Protein AF-A0A1F7Y2S3-F1 (afdb_monomer)

Sequence (154 aa):
MKLWEIINKSFGSYNIKGLYIEPTYWQAGAIIILIFFLLFTLARLRFLYVHWSLGHHALAMFFWGFLLALIIEGFLIIGGRTMLTEVIGWKNVPKPIGTALDAGRAKLVDVLGVTDEIPQSKAGQKPSYQSVVSDFQSLSPEDSDMVKSFICQP

pLDDT: mean 74.25, std 11.57, range [47.47, 96.5]

Organism: NCBI:txid1802493

Mean predicted aligned error: 21.14 Å

Radius of gyration: 39.33 Å; Cα contacts (8 Å, |Δi|>4): 57; chains: 1; bounding box: 82×39×106 Å

Solvent-accessible surface area (backbone atoms only — not comparable to full-atom values): 9176 Å² total; per-residue (Å²): 118,72,67,61,59,58,42,65,36,58,82,52,79,44,75,60,98,86,45,81,45,66,57,28,49,51,56,57,53,50,50,54,52,50,52,51,52,50,54,51,52,53,52,50,48,47,60,67,50,51,56,62,73,66,26,72,67,48,53,47,49,51,51,51,51,50,51,51,50,50,52,53,42,53,56,25,50,75,71,74,55,37,60,62,47,71,76,68,58,53,86,74,64,58,67,74,59,43,52,52,52,52,52,49,48,54,52,48,38,70,72,66,69,61,81,76,72,79,58,77,94,72,54,94,67,83,87,46,78,65,56,57,52,54,56,53,71,69,46,56,73,71,58,42,50,51,51,47,61,66,70,70,56,133

Structure (mmCIF, N/CA/C/O backbone):
data_AF-A0A1F7Y2S3-F1
#
_entry.id   AF-A0A1F7Y2S3-F1
#
loop_
_atom_site.group_PDB
_atom_site.id
_atom_site.type_symbol
_atom_site.label_atom_id
_atom_site.label_alt_id
_atom_site.label_comp_id
_atom_site.label_asym_id
_atom_site.label_entity_id
_atom_site.label_seq_id
_atom_site.pdbx_PDB_ins_code
_atom_site.Cartn_x
_atom_site.Cartn_y
_atom_site.Cartn_z
_atom_site.occupancy
_atom_site.B_iso_or_equiv
_atom_site.auth_seq_id
_atom_site.auth_comp_id
_atom_site.auth_asym_id
_atom_site.auth_atom_id
_atom_site.pdbx_PDB_model_num
ATOM 1 N N . MET A 1 1 ? 33.249 14.014 -48.078 1.00 60.25 1 MET A N 1
ATOM 2 C CA . MET A 1 1 ? 32.646 13.004 -48.979 1.00 60.25 1 MET A CA 1
ATOM 3 C C . MET A 1 1 ? 32.718 11.583 -48.410 1.00 60.25 1 MET A C 1
ATOM 5 O O . MET A 1 1 ? 31.678 10.956 -48.317 1.00 60.25 1 MET A O 1
ATOM 9 N N . LYS A 1 2 ? 33.873 11.125 -47.897 1.00 73.12 2 LYS A N 1
ATOM 10 C CA . LYS A 1 2 ? 34.059 9.773 -47.314 1.00 73.12 2 LYS A CA 1
ATOM 11 C C . LYS A 1 2 ? 33.116 9.384 -46.155 1.00 73.12 2 LYS A C 1
ATOM 13 O O . LYS A 1 2 ? 32.854 8.209 -45.954 1.00 73.12 2 LYS A O 1
ATOM 18 N N . LEU A 1 3 ? 32.596 10.352 -45.389 1.00 70.88 3 LEU A N 1
ATOM 19 C CA . LEU A 1 3 ? 31.714 10.072 -44.245 1.00 70.88 3 LEU A CA 1
ATOM 20 C C . LEU A 1 3 ? 30.358 9.475 -44.672 1.00 70.88 3 LEU A C 1
ATOM 22 O O . LEU A 1 3 ? 29.848 8.575 -44.018 1.00 70.88 3 LEU A O 1
ATOM 26 N N . TRP A 1 4 ? 29.802 9.950 -45.791 1.00 71.81 4 TRP A N 1
ATOM 27 C CA . TRP A 1 4 ? 28.511 9.488 -46.315 1.00 71.81 4 TRP A CA 1
ATOM 28 C C . TRP A 1 4 ? 28.576 8.045 -46.830 1.00 71.81 4 TRP A C 1
ATOM 30 O O . TRP A 1 4 ? 27.644 7.274 -46.625 1.00 71.81 4 TRP A O 1
ATOM 40 N N . GLU A 1 5 ? 29.702 7.658 -47.430 1.00 76.69 5 GLU A N 1
ATOM 41 C CA . GLU A 1 5 ? 29.941 6.282 -47.886 1.00 76.69 5 GLU A CA 1
ATOM 42 C C . GLU A 1 5 ? 30.053 5.298 -46.716 1.00 76.69 5 GLU A C 1
ATOM 44 O O . GLU A 1 5 ? 29.575 4.171 -46.808 1.00 76.69 5 GLU A O 1
ATOM 49 N N . ILE A 1 6 ? 30.636 5.727 -45.592 1.00 75.25 6 ILE A N 1
ATOM 50 C CA . ILE A 1 6 ? 30.748 4.899 -44.383 1.00 75.25 6 ILE A CA 1
ATOM 51 C C . ILE A 1 6 ? 29.371 4.700 -43.736 1.00 75.25 6 ILE A C 1
ATOM 53 O O . ILE A 1 6 ? 29.038 3.589 -43.334 1.00 75.25 6 ILE A O 1
ATOM 57 N N . ILE A 1 7 ? 28.552 5.752 -43.670 1.00 71.88 7 ILE A N 1
ATOM 58 C CA . ILE A 1 7 ? 27.222 5.712 -43.041 1.00 71.88 7 ILE A CA 1
ATOM 59 C C . ILE A 1 7 ? 26.224 4.865 -43.852 1.00 71.88 7 ILE A C 1
ATOM 61 O 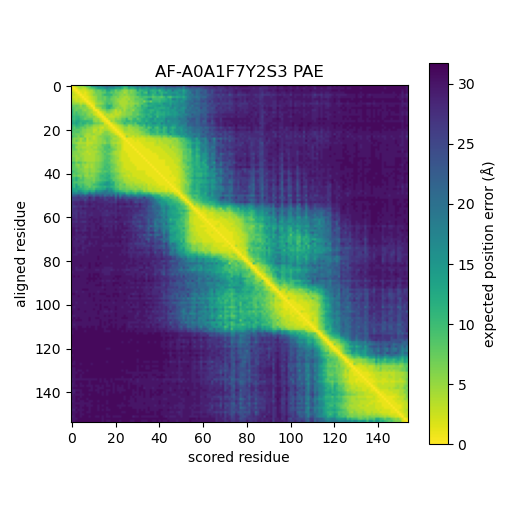O . ILE A 1 7 ? 25.358 4.222 -43.259 1.00 71.88 7 ILE A O 1
ATOM 65 N N . ASN A 1 8 ? 26.368 4.818 -45.181 1.00 79.00 8 ASN A N 1
ATOM 66 C CA . ASN A 1 8 ? 25.521 4.012 -46.070 1.00 79.00 8 ASN A CA 1
ATOM 67 C C . ASN A 1 8 ? 26.003 2.571 -46.274 1.00 79.00 8 ASN A C 1
ATOM 69 O O . ASN A 1 8 ? 25.364 1.807 -46.996 1.00 79.00 8 ASN A O 1
ATOM 73 N N . LYS A 1 9 ? 27.106 2.172 -45.642 1.00 79.38 9 LYS A N 1
ATOM 74 C CA . LYS A 1 9 ? 27.599 0.802 -45.742 1.00 79.38 9 LYS A CA 1
ATOM 75 C C . LYS A 1 9 ? 26.665 -0.155 -44.977 1.00 79.38 9 LYS A C 1
ATOM 77 O O . LYS A 1 9 ? 26.187 0.162 -43.887 1.00 79.38 9 LYS A O 1
ATOM 82 N N . SER A 1 10 ? 26.365 -1.312 -45.563 1.00 77.69 10 SER A N 1
ATOM 83 C CA . SER A 1 10 ? 25.562 -2.353 -44.915 1.00 77.69 10 SER A CA 1
ATOM 84 C C . SER A 1 10 ? 26.452 -3.313 -44.123 1.00 77.69 10 SER A C 1
ATOM 86 O O . SER A 1 10 ? 27.623 -3.522 -44.452 1.00 77.69 10 SER A O 1
ATOM 88 N N . PHE A 1 11 ? 25.901 -3.903 -43.061 1.00 71.88 11 PHE A N 1
ATOM 89 C CA . PHE A 1 11 ? 26.582 -4.915 -42.240 1.00 71.88 11 PHE A CA 1
ATOM 90 C C . PHE A 1 11 ? 26.625 -6.314 -42.890 1.00 71.88 11 PHE A C 1
ATOM 92 O O . PHE A 1 11 ? 27.126 -7.253 -42.272 1.00 71.88 11 PHE A O 1
ATOM 99 N N . GLY A 1 12 ? 26.103 -6.459 -44.112 1.00 73.44 12 GLY A N 1
ATOM 100 C CA . GLY A 1 12 ? 25.894 -7.736 -44.800 1.00 73.44 12 GLY A CA 1
ATOM 101 C C . GLY A 1 12 ? 24.415 -8.124 -44.881 1.00 73.44 12 GLY A C 1
ATOM 102 O O . GLY A 1 12 ? 23.564 -7.499 -44.245 1.00 73.44 12 GLY A O 1
ATOM 103 N N . SER A 1 13 ? 24.111 -9.141 -45.688 1.00 78.31 13 SER A N 1
ATOM 104 C CA . SER A 1 13 ? 22.760 -9.680 -45.839 1.00 78.31 13 SER A CA 1
ATOM 105 C C . SER A 1 13 ? 22.518 -10.810 -44.845 1.00 78.31 13 SER A C 1
ATOM 107 O O . SER A 1 13 ? 23.249 -11.799 -44.789 1.00 78.31 13 SER A O 1
ATOM 109 N N . TYR A 1 14 ? 21.474 -10.653 -44.038 1.00 79.50 14 TYR A N 1
ATOM 110 C CA . TYR A 1 14 ? 21.050 -11.652 -43.067 1.00 79.50 14 TYR A CA 1
ATOM 111 C C . TYR A 1 14 ? 19.738 -12.262 -43.553 1.00 79.50 14 TYR A C 1
ATOM 113 O O . TYR A 1 14 ? 18.760 -11.547 -43.773 1.00 79.50 14 TYR A O 1
ATOM 121 N N . ASN A 1 15 ? 19.720 -13.583 -43.742 1.00 82.50 15 ASN A N 1
ATOM 122 C CA . ASN A 1 15 ? 18.502 -14.322 -44.060 1.00 82.50 15 ASN A CA 1
ATOM 123 C C . ASN A 1 15 ? 17.930 -14.924 -42.778 1.00 82.50 15 ASN A C 1
ATOM 125 O O . ASN A 1 15 ? 18.543 -15.797 -42.163 1.00 82.50 15 ASN A O 1
ATOM 129 N N . ILE A 1 16 ? 16.748 -14.460 -42.383 1.00 79.56 16 ILE A N 1
ATOM 130 C CA . ILE A 1 16 ? 16.023 -14.987 -41.229 1.00 79.56 16 ILE A CA 1
ATOM 131 C C . ILE A 1 16 ? 14.683 -15.508 -41.744 1.00 79.56 16 ILE A C 1
ATOM 133 O O . ILE A 1 16 ? 13.810 -14.728 -42.117 1.00 79.56 16 ILE A O 1
ATOM 137 N N . LYS A 1 17 ? 14.520 -16.839 -41.785 1.00 77.69 17 LYS A N 1
ATOM 138 C CA . LYS A 1 17 ? 13.292 -17.523 -42.245 1.00 77.69 17 LYS A CA 1
ATOM 139 C C . LYS A 1 17 ? 12.771 -17.033 -43.614 1.00 77.69 17 LYS A C 1
ATOM 141 O O . LYS A 1 17 ? 11.566 -16.909 -43.806 1.00 77.69 17 LYS A O 1
ATOM 146 N N . GLY A 1 18 ? 13.667 -16.760 -44.564 1.00 80.50 18 GLY A N 1
ATOM 147 C CA . GLY A 1 18 ? 13.302 -16.337 -45.922 1.00 80.50 18 GLY A CA 1
ATOM 148 C C . GLY A 1 18 ? 13.141 -14.825 -46.112 1.00 80.50 18 GLY A C 1
ATOM 149 O O . GLY A 1 18 ? 12.911 -14.388 -47.236 1.00 80.50 18 GLY A O 1
ATOM 150 N N . LEU A 1 19 ? 13.306 -14.021 -45.057 1.00 78.00 19 LEU A N 1
ATOM 151 C CA . LEU A 1 19 ? 13.384 -12.563 -45.157 1.00 78.00 19 LEU A CA 1
ATOM 152 C C . LEU A 1 19 ? 14.849 -12.129 -45.229 1.00 78.00 19 LEU A C 1
ATOM 154 O O . LEU A 1 19 ? 15.640 -12.454 -44.341 1.00 78.00 19 LEU A O 1
ATOM 158 N N . TYR A 1 20 ? 15.193 -11.397 -46.288 1.00 81.12 20 TYR A N 1
ATOM 159 C CA . TYR A 1 20 ? 16.516 -10.813 -46.494 1.00 81.12 20 TYR A CA 1
ATOM 160 C C . TYR A 1 20 ? 16.537 -9.401 -45.917 1.00 81.12 20 TYR A C 1
ATOM 162 O O . TYR A 1 20 ? 15.795 -8.531 -46.373 1.00 81.12 20 TYR A O 1
ATOM 170 N N . ILE A 1 21 ? 17.368 -9.185 -44.901 1.00 80.31 21 ILE A N 1
ATOM 171 C CA . ILE A 1 21 ? 17.524 -7.885 -44.246 1.00 80.31 21 ILE A CA 1
ATOM 172 C C . ILE A 1 21 ? 18.983 -7.456 -44.376 1.00 80.31 21 ILE A C 1
ATOM 174 O O . ILE A 1 21 ? 19.892 -8.176 -43.960 1.00 80.31 21 ILE A O 1
ATOM 178 N N . GLU A 1 22 ? 19.195 -6.267 -44.933 1.00 82.62 22 GLU A N 1
ATOM 179 C CA . GLU A 1 22 ? 20.505 -5.629 -45.071 1.00 82.62 22 GLU A CA 1
ATOM 180 C C . GLU A 1 22 ? 20.525 -4.342 -44.238 1.00 82.62 22 GLU A C 1
ATOM 182 O O . GLU A 1 22 ? 20.176 -3.274 -44.741 1.00 82.62 22 GLU A O 1
ATOM 187 N N . PRO A 1 23 ? 20.869 -4.420 -42.939 1.00 79.94 23 PRO A N 1
ATOM 188 C CA . PRO A 1 23 ? 20.862 -3.246 -42.086 1.00 79.94 23 PRO A CA 1
ATOM 189 C C . PRO A 1 23 ? 22.059 -2.337 -42.394 1.00 79.94 23 PRO A C 1
ATOM 191 O O . PRO A 1 23 ? 23.218 -2.769 -42.404 1.00 79.94 23 PRO A O 1
ATOM 194 N N . THR A 1 24 ? 21.769 -1.056 -42.606 1.00 87.31 24 THR A N 1
ATOM 195 C CA . THR A 1 24 ? 22.754 0.012 -42.848 1.00 87.31 24 THR A CA 1
ATOM 196 C C . THR A 1 24 ? 23.222 0.652 -41.530 1.00 87.31 24 THR A C 1
ATOM 198 O O . THR A 1 24 ? 22.442 0.731 -40.578 1.00 87.31 24 THR A O 1
ATOM 201 N N . TYR A 1 25 ? 24.460 1.168 -41.447 1.00 83.44 25 TYR A N 1
ATOM 202 C CA . TYR A 1 25 ? 24.994 1.800 -40.216 1.00 83.44 25 TYR A CA 1
ATOM 203 C C . TYR A 1 25 ? 24.089 2.902 -39.642 1.00 83.44 25 TYR A C 1
ATOM 205 O O . TYR A 1 25 ? 23.892 2.969 -38.427 1.00 83.44 25 TYR A O 1
ATOM 213 N N . TRP A 1 26 ? 23.483 3.732 -40.494 1.00 84.56 26 TRP A N 1
ATOM 214 C CA . TRP A 1 26 ? 22.502 4.730 -40.053 1.00 84.56 26 TRP A CA 1
ATOM 215 C C . TRP A 1 26 ? 21.264 4.112 -39.389 1.00 84.56 26 TRP A C 1
ATOM 217 O O . TRP A 1 26 ? 20.802 4.612 -38.365 1.00 84.56 26 TRP A O 1
ATOM 227 N N . GLN A 1 27 ? 20.737 3.013 -39.937 1.00 85.44 27 GLN A N 1
ATOM 228 C CA . GLN A 1 27 ? 19.558 2.342 -39.384 1.00 85.44 27 GLN A CA 1
ATOM 229 C C . GLN A 1 27 ? 19.852 1.772 -37.993 1.00 85.44 27 GLN A C 1
ATOM 231 O O . GLN A 1 27 ? 19.034 1.920 -37.089 1.00 85.44 27 GLN A O 1
ATOM 236 N N . ALA A 1 28 ? 21.042 1.199 -37.789 1.00 84.00 28 ALA A N 1
ATOM 237 C CA . ALA A 1 28 ? 21.480 0.746 -36.470 1.00 84.00 28 ALA A CA 1
ATOM 238 C C . ALA A 1 28 ? 21.560 1.909 -35.461 1.00 84.00 28 ALA A C 1
ATOM 240 O O . ALA A 1 28 ? 21.059 1.794 -34.342 1.00 84.00 28 ALA A O 1
ATOM 241 N N . GLY A 1 29 ? 22.116 3.054 -35.871 1.00 86.88 29 GLY A N 1
ATOM 242 C CA . GLY A 1 29 ? 22.143 4.267 -35.047 1.00 86.88 29 GLY A CA 1
ATOM 243 C C . GLY A 1 29 ? 20.743 4.784 -34.700 1.00 86.88 29 GLY A C 1
ATOM 244 O O . GLY A 1 29 ? 20.464 5.098 -33.542 1.00 86.88 29 GLY A O 1
ATOM 245 N N . ALA A 1 30 ? 19.835 4.804 -35.678 1.00 89.69 30 ALA A N 1
ATOM 246 C CA . ALA A 1 30 ? 18.447 5.208 -35.476 1.00 89.69 30 ALA A CA 1
ATOM 247 C C . ALA A 1 30 ? 17.718 4.289 -34.482 1.00 89.69 30 ALA A C 1
ATOM 249 O O . ALA A 1 30 ? 17.002 4.786 -33.616 1.00 89.69 30 ALA A O 1
ATOM 250 N N . ILE A 1 31 ? 17.940 2.971 -34.542 1.00 89.81 31 ILE A N 1
ATOM 251 C CA . ILE A 1 31 ? 17.354 2.010 -33.592 1.00 89.81 31 ILE A CA 1
ATOM 252 C C . ILE A 1 31 ? 17.800 2.314 -32.158 1.00 89.81 31 ILE A C 1
ATOM 254 O O . ILE A 1 31 ? 16.964 2.353 -31.257 1.00 89.81 3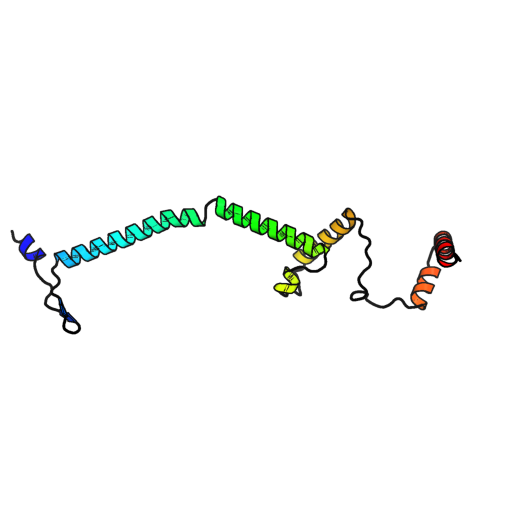1 ILE A O 1
ATOM 258 N N . ILE A 1 32 ? 19.089 2.583 -31.934 1.00 92.50 32 ILE A N 1
ATOM 259 C CA . ILE A 1 32 ? 19.613 2.918 -30.599 1.00 92.50 32 ILE A CA 1
ATOM 260 C C . ILE A 1 32 ? 18.951 4.195 -30.062 1.00 92.50 32 ILE A C 1
ATOM 262 O O . ILE A 1 32 ? 18.511 4.234 -28.912 1.00 92.50 32 ILE A O 1
ATOM 266 N N . ILE A 1 33 ? 18.827 5.224 -30.903 1.00 94.25 33 ILE A N 1
ATOM 267 C CA . ILE A 1 33 ? 18.170 6.488 -30.541 1.00 94.25 33 ILE A CA 1
ATOM 268 C C . ILE A 1 33 ? 16.682 6.268 -30.231 1.00 94.25 33 ILE A C 1
ATOM 270 O O . ILE A 1 33 ? 16.166 6.812 -29.255 1.00 94.25 33 ILE A O 1
ATOM 274 N N . LEU A 1 34 ? 15.987 5.449 -31.021 1.00 95.19 34 LEU A N 1
ATOM 275 C CA . LEU A 1 34 ? 14.580 5.118 -30.789 1.00 95.19 34 LEU A CA 1
ATOM 276 C C . LEU A 1 34 ? 14.382 4.360 -29.472 1.00 95.19 34 LEU A C 1
ATOM 278 O O . LEU A 1 34 ? 13.455 4.677 -28.728 1.00 95.19 34 LEU A O 1
ATOM 282 N N . ILE A 1 35 ? 15.269 3.417 -29.142 1.00 94.62 35 ILE A N 1
ATOM 283 C CA . ILE A 1 35 ? 15.254 2.720 -27.847 1.00 94.62 35 ILE A CA 1
ATOM 284 C C . ILE A 1 35 ? 15.462 3.718 -26.701 1.00 94.62 35 ILE A C 1
ATOM 286 O O . ILE A 1 35 ? 14.742 3.664 -25.704 1.00 94.62 35 ILE A O 1
ATOM 290 N N . PHE A 1 36 ? 16.394 4.663 -26.845 1.00 95.94 36 PHE A N 1
ATOM 291 C CA . PHE A 1 36 ? 16.611 5.712 -25.847 1.00 95.94 36 PHE A CA 1
ATOM 292 C C . PHE A 1 36 ? 15.354 6.567 -25.629 1.00 95.94 36 PHE A C 1
ATOM 294 O O . PHE A 1 36 ? 14.930 6.757 -24.487 1.00 95.94 36 PHE A O 1
ATOM 301 N N . PHE A 1 37 ? 14.711 7.031 -26.706 1.00 96.50 37 PHE A N 1
ATOM 302 C CA . PHE A 1 37 ? 13.464 7.789 -26.598 1.00 96.50 37 PHE A CA 1
ATOM 303 C C . PHE A 1 37 ? 12.338 6.967 -25.975 1.00 96.50 37 PHE A C 1
ATOM 305 O O . PHE A 1 37 ? 11.610 7.486 -25.129 1.00 96.50 37 PHE A O 1
ATOM 312 N N . LEU A 1 38 ? 12.216 5.686 -26.321 1.00 94.38 38 LEU A N 1
ATOM 313 C CA . LEU A 1 38 ? 11.235 4.794 -25.711 1.00 94.38 38 LEU A CA 1
ATOM 314 C C . LEU A 1 38 ? 11.438 4.709 -24.192 1.00 94.38 38 LEU A C 1
ATOM 316 O O . LEU A 1 38 ? 10.503 4.966 -23.434 1.00 94.38 38 LEU A O 1
ATOM 320 N N . LEU A 1 39 ? 12.660 4.433 -23.734 1.00 94.75 39 LEU A N 1
ATOM 321 C CA . LEU A 1 39 ? 12.975 4.377 -22.303 1.00 94.75 39 LEU A CA 1
ATOM 322 C C . LEU A 1 39 ? 12.700 5.714 -21.604 1.00 94.75 39 LEU A C 1
ATOM 324 O O . LEU A 1 39 ? 12.122 5.735 -20.517 1.00 94.75 39 LEU A O 1
ATOM 328 N N . PHE A 1 40 ? 13.048 6.831 -22.243 1.00 91.88 40 PHE A N 1
ATOM 329 C CA . PHE A 1 40 ? 12.777 8.167 -21.719 1.00 91.88 40 PHE A CA 1
ATOM 330 C C . PHE A 1 40 ? 11.272 8.446 -21.588 1.00 91.88 40 PHE A C 1
ATOM 332 O O . PHE A 1 40 ? 10.818 8.953 -20.560 1.00 91.88 40 PHE A O 1
ATOM 339 N N . THR A 1 41 ? 10.473 8.076 -22.593 1.00 91.31 41 THR A N 1
ATOM 340 C CA . THR A 1 41 ? 9.011 8.236 -22.545 1.00 91.31 41 THR A CA 1
ATOM 341 C C . THR A 1 41 ? 8.392 7.377 -21.446 1.00 91.31 41 THR A C 1
ATOM 343 O O . THR A 1 41 ? 7.584 7.890 -20.677 1.00 91.31 41 THR A O 1
ATOM 346 N N . LEU A 1 42 ? 8.827 6.124 -21.280 1.00 87.50 42 LEU A N 1
ATOM 347 C CA . LEU A 1 42 ? 8.374 5.249 -20.195 1.00 87.50 42 LEU A CA 1
ATOM 348 C C . LEU A 1 42 ? 8.757 5.792 -18.813 1.00 87.50 42 LEU A C 1
ATOM 350 O O . LEU A 1 42 ? 7.938 5.769 -17.895 1.00 87.50 42 LEU A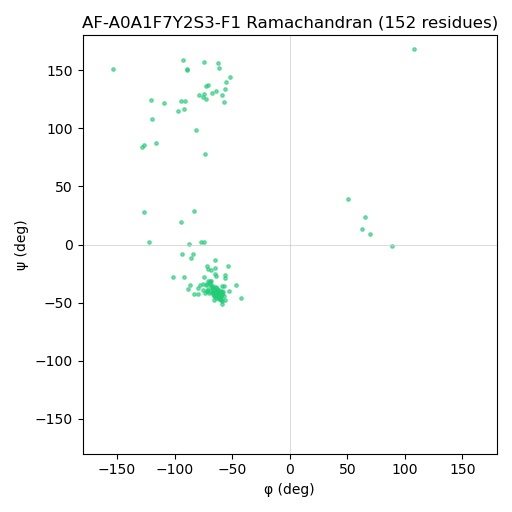 O 1
ATOM 354 N N . ALA A 1 43 ? 9.967 6.333 -18.658 1.00 85.12 43 ALA A N 1
ATOM 355 C CA . ALA A 1 43 ? 10.401 6.970 -17.417 1.00 85.12 43 ALA A CA 1
ATOM 356 C C . ALA A 1 43 ? 9.552 8.209 -17.082 1.00 85.12 43 ALA A C 1
ATOM 358 O O . ALA A 1 43 ? 9.120 8.378 -15.939 1.00 85.12 43 ALA A O 1
ATOM 359 N N . ARG A 1 44 ? 9.246 9.043 -18.083 1.00 84.69 44 ARG A N 1
ATOM 360 C CA . ARG A 1 44 ? 8.371 10.212 -17.922 1.00 84.69 44 ARG A CA 1
ATOM 361 C C . ARG A 1 44 ? 6.933 9.811 -17.602 1.00 84.69 44 ARG A C 1
ATOM 363 O O . ARG A 1 44 ? 6.323 10.423 -16.730 1.00 84.69 44 ARG A O 1
ATOM 370 N N . LEU A 1 45 ? 6.406 8.777 -18.258 1.00 84.94 45 LEU A N 1
ATOM 371 C CA . LEU A 1 45 ? 5.096 8.207 -17.940 1.00 84.94 45 LEU A CA 1
ATOM 372 C C . LEU A 1 45 ? 5.076 7.707 -16.494 1.00 84.94 45 LEU A C 1
ATOM 374 O O . LEU A 1 45 ? 4.190 8.079 -15.736 1.00 84.94 45 LEU A O 1
ATOM 378 N N . ARG A 1 46 ? 6.091 6.958 -16.051 1.00 80.38 46 ARG A N 1
ATOM 379 C CA . ARG A 1 46 ? 6.194 6.530 -14.649 1.00 80.38 46 ARG A CA 1
ATOM 380 C C . ARG A 1 46 ? 6.175 7.723 -13.695 1.00 80.38 46 ARG A C 1
ATOM 382 O O . ARG A 1 46 ? 5.415 7.705 -12.738 1.00 80.38 46 ARG A O 1
ATOM 389 N N . PHE A 1 47 ? 6.958 8.765 -13.955 1.00 78.69 47 PHE A N 1
ATOM 390 C CA . PHE A 1 47 ? 6.947 9.972 -13.126 1.00 78.69 47 PHE A CA 1
ATOM 391 C C . PHE A 1 47 ? 5.556 10.634 -13.078 1.00 78.69 47 PHE A C 1
ATOM 393 O O . PHE A 1 47 ? 5.081 11.007 -12.006 1.00 78.69 47 PHE A O 1
ATOM 400 N N . LEU A 1 48 ? 4.863 10.718 -14.217 1.00 78.19 48 LEU A N 1
ATOM 401 C CA . LEU A 1 48 ? 3.532 11.324 -14.328 1.00 78.19 48 LEU A CA 1
ATOM 402 C C . LEU A 1 48 ? 2.387 10.465 -13.763 1.00 78.19 48 LEU A C 1
ATOM 404 O O . LEU A 1 48 ? 1.388 11.013 -13.324 1.00 78.19 48 LEU A O 1
ATOM 408 N N . TYR A 1 49 ? 2.494 9.141 -13.752 1.00 73.00 49 TYR A N 1
ATOM 409 C CA . TYR A 1 49 ? 1.408 8.273 -13.277 1.00 73.00 49 TYR A CA 1
ATOM 410 C C . TYR A 1 49 ? 1.638 7.752 -11.852 1.00 73.00 49 TYR A C 1
ATOM 412 O O . TYR A 1 49 ? 0.681 7.533 -11.111 1.00 73.00 49 TYR A O 1
ATOM 420 N N . VAL A 1 50 ? 2.890 7.608 -11.405 1.00 64.25 50 VAL A N 1
ATOM 421 C CA . VAL A 1 50 ? 3.187 7.116 -10.048 1.00 64.25 50 VAL A CA 1
ATOM 422 C C . VAL A 1 50 ? 2.871 8.164 -8.981 1.00 64.25 50 VAL A C 1
ATOM 424 O O . VAL A 1 50 ? 2.355 7.788 -7.928 1.00 64.25 50 VAL A O 1
ATOM 427 N N . HIS A 1 51 ? 3.062 9.462 -9.258 1.00 56.03 51 HIS A N 1
ATOM 428 C CA . HIS A 1 51 ? 2.627 10.512 -8.325 1.00 56.03 51 HIS A CA 1
ATOM 429 C C . HIS A 1 51 ? 1.097 10.561 -8.157 1.00 56.03 51 HIS A C 1
ATOM 431 O O . HIS A 1 51 ? 0.613 11.058 -7.143 1.00 56.03 51 HIS A O 1
ATOM 437 N N . TRP A 1 52 ? 0.335 10.001 -9.106 1.00 53.66 52 TRP A N 1
ATOM 438 C CA . TRP A 1 52 ? -1.119 9.879 -9.000 1.00 53.66 52 TRP A CA 1
ATOM 439 C C . TRP A 1 52 ? -1.525 8.692 -8.107 1.00 53.66 52 TRP A C 1
ATOM 441 O O . TRP A 1 52 ? -2.434 8.821 -7.291 1.00 53.66 52 TRP A O 1
ATOM 451 N N . SER A 1 53 ? -0.811 7.561 -8.161 1.00 58.12 53 SER A N 1
ATOM 452 C CA . SER A 1 53 ? -1.156 6.376 -7.345 1.00 58.12 53 SER A CA 1
ATOM 453 C C . SER A 1 53 ? -0.869 6.515 -5.839 1.00 58.12 53 SER A C 1
ATOM 455 O O . SER A 1 53 ? -1.436 5.780 -5.037 1.00 58.12 53 SER 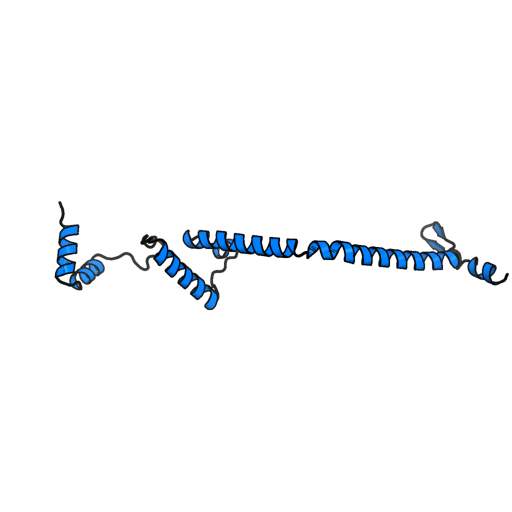A O 1
ATOM 457 N N . LEU A 1 54 ? -0.023 7.475 -5.447 1.00 54.81 54 LEU A N 1
ATOM 458 C CA . LEU A 1 54 ? 0.362 7.771 -4.057 1.00 54.81 54 LEU A CA 1
ATOM 459 C C . LEU A 1 54 ? 0.145 9.254 -3.709 1.00 54.81 54 LEU A C 1
ATOM 461 O O . LEU A 1 54 ? 0.845 9.826 -2.876 1.00 54.81 54 LEU A O 1
ATOM 465 N N . GLY A 1 55 ? -0.815 9.909 -4.365 1.00 63.28 55 GLY A N 1
ATOM 466 C CA . GLY A 1 55 ? -1.201 11.270 -4.000 1.00 63.28 55 GLY A CA 1
ATOM 467 C C . GLY A 1 55 ? -1.754 11.334 -2.569 1.00 63.28 55 GLY A C 1
ATOM 468 O O . GLY A 1 55 ? -2.298 10.351 -2.062 1.00 63.28 55 GLY A O 1
ATOM 469 N N . HIS A 1 56 ? -1.685 12.511 -1.934 1.00 61.69 56 HIS A N 1
ATOM 470 C CA . HIS A 1 56 ? -2.278 12.770 -0.608 1.00 61.69 56 HIS A CA 1
ATOM 471 C C . HIS A 1 56 ? -3.727 12.260 -0.499 1.00 61.69 56 HIS A C 1
ATOM 473 O O . HIS A 1 56 ? -4.125 11.747 0.540 1.00 61.69 56 HIS A O 1
ATOM 479 N N . HIS A 1 57 ? -4.497 12.328 -1.589 1.00 64.88 57 HIS A N 1
ATOM 480 C CA . HIS A 1 57 ? -5.870 11.826 -1.651 1.00 64.88 57 HIS A CA 1
ATOM 481 C C . HIS A 1 57 ? -5.984 10.296 -1.583 1.00 64.88 57 HIS A C 1
ATOM 483 O O . HIS A 1 57 ? -6.938 9.794 -0.997 1.00 64.88 57 HIS A O 1
ATOM 489 N N . ALA A 1 58 ? -5.026 9.549 -2.138 1.00 67.75 58 ALA A N 1
ATOM 490 C CA . ALA A 1 58 ? -5.006 8.088 -2.061 1.00 67.75 58 ALA A CA 1
ATOM 491 C C . ALA A 1 58 ? -4.620 7.614 -0.650 1.00 67.75 58 ALA A C 1
ATOM 493 O O . ALA A 1 58 ? -5.272 6.729 -0.100 1.00 67.75 58 ALA A O 1
ATOM 494 N N . LEU A 1 59 ? -3.630 8.263 -0.023 1.00 71.44 59 LEU A N 1
ATOM 495 C CA . LEU A 1 59 ? -3.295 8.022 1.386 1.00 71.44 59 LEU A CA 1
ATOM 496 C C . LEU A 1 59 ? -4.446 8.411 2.321 1.00 71.44 59 LEU A C 1
ATOM 498 O O . LEU A 1 59 ? -4.752 7.668 3.250 1.00 71.44 59 LEU A O 1
ATOM 502 N N . ALA A 1 60 ? -5.125 9.528 2.050 1.00 73.19 60 ALA A N 1
ATOM 503 C CA . ALA A 1 60 ? -6.310 9.930 2.797 1.00 73.19 60 ALA A CA 1
ATOM 504 C C . ALA A 1 60 ? -7.453 8.918 2.630 1.00 73.19 60 ALA A C 1
ATOM 506 O O . ALA A 1 60 ? -8.056 8.536 3.625 1.00 73.19 60 ALA A O 1
ATOM 507 N N . MET A 1 61 ? -7.726 8.430 1.414 1.00 76.25 61 MET A N 1
ATOM 508 C CA . MET A 1 61 ? -8.736 7.387 1.188 1.00 76.25 61 MET A CA 1
ATOM 509 C C . MET A 1 61 ? -8.385 6.071 1.885 1.00 76.25 61 MET A C 1
ATOM 511 O O . MET A 1 61 ? -9.272 5.444 2.455 1.00 76.25 61 MET A O 1
ATOM 515 N N . PHE A 1 62 ? -7.112 5.666 1.897 1.00 81.31 62 PHE A N 1
ATOM 516 C CA . PHE A 1 62 ? -6.679 4.480 2.635 1.00 81.31 62 PHE A CA 1
ATOM 517 C C . PHE A 1 62 ? -6.846 4.662 4.148 1.00 81.31 62 PHE A C 1
ATOM 519 O O . PHE A 1 62 ? -7.382 3.782 4.814 1.00 81.31 62 PHE A O 1
ATOM 526 N N . PHE A 1 63 ? -6.457 5.821 4.688 1.00 84.25 63 PHE A N 1
ATOM 527 C CA . PHE A 1 63 ? -6.650 6.153 6.100 1.00 84.25 63 PHE A CA 1
ATOM 528 C C . PHE A 1 63 ? -8.134 6.176 6.486 1.00 84.25 63 PHE A C 1
ATOM 530 O O . PHE A 1 63 ? -8.514 5.563 7.478 1.00 84.25 63 PHE A O 1
ATOM 537 N N . TRP A 1 64 ? -8.983 6.822 5.685 1.00 81.12 64 TRP A N 1
ATOM 538 C CA . TRP A 1 64 ? -10.429 6.868 5.912 1.00 81.12 64 TRP A CA 1
ATOM 539 C C . TRP A 1 64 ? -11.088 5.497 5.756 1.00 81.12 64 TRP A C 1
ATOM 541 O O . TRP A 1 64 ? -11.963 5.158 6.547 1.00 81.12 64 TRP A O 1
ATOM 551 N N . GLY A 1 65 ? -10.645 4.685 4.794 1.00 84.88 65 GLY A N 1
ATOM 552 C CA . GLY A 1 65 ? -11.098 3.304 4.631 1.00 84.88 65 GLY A CA 1
ATOM 553 C C . GLY A 1 65 ? -10.702 2.421 5.815 1.00 84.88 65 GLY A C 1
ATOM 554 O O . GLY A 1 65 ? -11.530 1.672 6.326 1.00 84.88 65 GLY A O 1
ATOM 555 N N . PHE A 1 66 ? -9.468 2.554 6.305 1.00 86.00 66 PHE A N 1
ATOM 556 C CA . PHE A 1 66 ? -8.991 1.854 7.497 1.00 86.00 66 PHE A CA 1
ATOM 557 C C . PHE A 1 66 ? -9.730 2.304 8.764 1.00 86.00 66 PHE A C 1
ATOM 559 O O . PHE A 1 66 ? -10.151 1.466 9.556 1.00 86.00 66 PHE A O 1
ATOM 566 N N . LEU A 1 67 ? -9.947 3.611 8.935 1.00 88.06 67 LEU A N 1
ATOM 567 C CA . LEU A 1 67 ? -10.710 4.173 10.050 1.00 88.06 67 LEU A CA 1
ATOM 568 C C . LEU A 1 67 ? -12.163 3.682 10.037 1.00 88.06 67 LEU A C 1
ATOM 570 O O . LEU A 1 67 ? -12.675 3.258 11.069 1.00 88.06 67 LEU A O 1
ATOM 574 N N . LEU A 1 68 ? -12.813 3.691 8.871 1.00 87.69 68 LEU A N 1
ATOM 575 C CA . LEU A 1 68 ? -14.171 3.180 8.701 1.00 87.69 68 LEU A CA 1
ATOM 576 C C . LEU A 1 68 ? -14.246 1.683 9.029 1.00 87.69 68 LEU A C 1
ATOM 578 O O . LEU A 1 68 ? -15.150 1.263 9.747 1.00 87.69 68 LEU A O 1
ATOM 582 N N . ALA A 1 69 ? -13.278 0.892 8.557 1.00 84.31 69 ALA A N 1
ATOM 583 C CA . ALA A 1 69 ? -13.182 -0.526 8.890 1.00 84.31 69 ALA A CA 1
ATOM 584 C C . ALA A 1 69 ? -13.013 -0.747 10.402 1.00 84.31 69 ALA A C 1
ATOM 586 O O . ALA A 1 69 ? -13.670 -1.619 10.962 1.00 84.31 69 ALA A O 1
ATOM 587 N N . LEU A 1 70 ? -12.204 0.076 11.078 1.00 81.31 70 LEU A N 1
ATOM 588 C CA . LEU A 1 70 ? -12.029 0.035 12.533 1.00 81.31 70 LEU A CA 1
ATOM 589 C C . LEU A 1 70 ? -13.322 0.356 13.291 1.00 81.31 70 LEU A C 1
ATOM 591 O O . LEU A 1 70 ? -13.620 -0.294 14.288 1.00 81.31 70 LEU A O 1
ATOM 595 N N . ILE A 1 71 ? -14.094 1.338 12.822 1.00 81.50 71 ILE A N 1
ATOM 596 C CA . ILE A 1 71 ? -15.386 1.699 13.421 1.00 81.50 71 ILE A CA 1
ATOM 597 C C . ILE A 1 71 ? -16.385 0.549 13.254 1.00 81.50 71 ILE A C 1
ATOM 599 O O . ILE A 1 71 ? -17.021 0.149 14.227 1.00 81.50 71 ILE A O 1
ATOM 603 N N . ILE A 1 72 ? -16.497 -0.012 12.045 1.00 79.88 72 ILE A N 1
ATOM 604 C CA . ILE A 1 72 ? -17.387 -1.148 11.758 1.00 79.88 72 ILE A CA 1
ATOM 605 C C . ILE A 1 72 ? -16.993 -2.366 12.603 1.00 79.88 72 ILE A C 1
ATOM 607 O O . ILE A 1 72 ? -17.855 -2.969 13.239 1.00 79.88 72 ILE A O 1
ATOM 611 N N . GLU A 1 73 ? -15.701 -2.691 12.674 1.00 73.06 73 GLU A N 1
ATOM 612 C CA . GLU A 1 73 ? -15.198 -3.773 13.522 1.00 73.06 73 GLU A CA 1
ATOM 613 C C . GLU A 1 73 ? -15.461 -3.484 15.009 1.00 73.06 73 GLU A C 1
ATOM 615 O O . GLU A 1 73 ? -15.862 -4.379 15.745 1.00 73.06 73 GLU A O 1
ATOM 620 N N . GLY A 1 74 ? -15.331 -2.229 15.450 1.00 73.19 74 GLY A N 1
ATOM 621 C CA . GLY A 1 74 ? -15.680 -1.784 16.801 1.00 73.19 74 GLY A CA 1
ATOM 622 C C . GLY A 1 74 ? -17.139 -2.064 17.170 1.00 73.19 74 GLY A C 1
ATOM 623 O O . GLY A 1 74 ? -17.412 -2.595 18.245 1.00 73.19 74 GLY A O 1
ATOM 624 N N . PHE A 1 75 ? -18.081 -1.784 16.267 1.00 74.12 75 PHE A N 1
ATOM 625 C CA . PHE A 1 75 ? -19.493 -2.132 16.467 1.00 74.12 75 PHE A CA 1
ATOM 626 C C . PHE A 1 75 ? -19.736 -3.646 16.455 1.00 74.12 75 PHE A C 1
ATOM 628 O O . PHE A 1 75 ? -20.544 -4.161 17.227 1.00 74.12 75 PHE A O 1
ATOM 635 N N . LEU A 1 76 ? -19.010 -4.383 15.620 1.00 70.31 76 LEU A N 1
ATOM 636 C CA . LEU A 1 76 ? -19.087 -5.841 15.548 1.00 70.31 76 LEU A CA 1
ATOM 637 C C . LEU A 1 76 ? -18.509 -6.540 16.794 1.00 70.31 76 LEU A C 1
ATOM 639 O O . LEU A 1 76 ? -19.046 -7.564 17.226 1.00 70.31 76 LEU A O 1
ATOM 643 N N . ILE A 1 77 ? -17.486 -5.954 17.433 1.00 65.38 77 ILE A N 1
ATOM 644 C CA . ILE A 1 77 ? -16.974 -6.376 18.750 1.00 65.38 77 ILE A CA 1
ATOM 645 C C . ILE A 1 77 ? -18.092 -6.325 19.802 1.00 65.38 77 ILE A C 1
ATOM 647 O O . ILE A 1 77 ? -18.215 -7.254 20.603 1.00 65.38 77 ILE A O 1
ATOM 651 N N . ILE A 1 78 ? -18.938 -5.288 19.781 1.00 62.09 78 ILE A N 1
ATOM 652 C CA . ILE A 1 78 ? -20.081 -5.157 20.704 1.00 62.09 78 ILE A CA 1
ATOM 653 C C . ILE A 1 78 ? -21.087 -6.296 20.476 1.00 62.09 78 ILE A C 1
ATOM 655 O O . ILE A 1 78 ? -21.562 -6.897 21.436 1.00 62.09 78 ILE A O 1
ATOM 659 N N . GLY A 1 79 ? -21.345 -6.661 19.216 1.00 60.59 79 GLY A N 1
ATOM 660 C CA . GLY A 1 79 ? -22.227 -7.773 18.839 1.00 60.59 79 GLY A CA 1
ATOM 661 C C . GLY A 1 79 ? -21.647 -9.180 19.053 1.00 60.59 79 GLY A C 1
ATOM 662 O O . GLY A 1 79 ? -22.296 -10.165 18.700 1.00 60.59 79 GLY A O 1
ATOM 663 N N . GLY A 1 80 ? -20.427 -9.309 19.589 1.00 57.84 80 GLY A N 1
ATOM 664 C CA . GLY A 1 80 ? -19.779 -10.599 19.850 1.00 57.84 80 GLY A CA 1
ATOM 665 C C . GLY A 1 80 ? -19.350 -11.379 18.600 1.00 57.84 80 GLY A C 1
ATOM 666 O O . GLY A 1 80 ? -18.938 -12.533 18.730 1.00 57.84 80 GLY A O 1
ATOM 667 N N . ARG A 1 81 ? -19.420 -10.769 17.408 1.00 58.25 81 ARG A N 1
ATOM 668 C CA . ARG A 1 81 ? -19.013 -11.353 16.120 1.00 58.25 81 ARG A CA 1
ATOM 669 C C . ARG A 1 81 ? -18.026 -10.428 15.423 1.00 58.25 81 ARG A C 1
ATOM 671 O O . ARG A 1 81 ? -18.413 -9.595 14.619 1.00 58.25 81 ARG A O 1
ATOM 678 N N . THR A 1 82 ? -16.747 -10.551 15.743 1.00 63.50 82 THR A N 1
ATOM 679 C CA . THR A 1 82 ? -15.675 -9.799 15.068 1.00 63.50 82 THR A CA 1
ATOM 680 C C . THR A 1 82 ? -15.347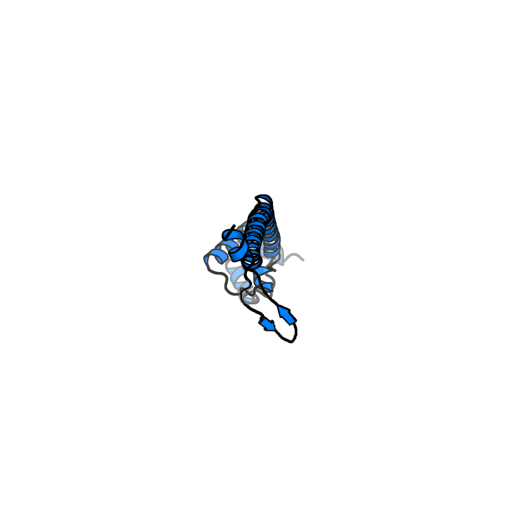 -10.450 13.727 1.00 63.50 82 THR A C 1
ATOM 682 O O . THR A 1 82 ? -15.046 -11.651 13.714 1.00 63.50 82 THR A O 1
ATOM 685 N N . MET A 1 83 ? -15.315 -9.695 12.623 1.00 59.69 83 MET A N 1
ATOM 686 C CA . MET A 1 83 ? -14.876 -10.259 11.341 1.00 59.69 83 MET A CA 1
ATOM 687 C C . MET A 1 83 ? -13.409 -10.690 11.405 1.00 59.69 83 MET A C 1
ATOM 689 O O . MET A 1 83 ? -13.022 -11.650 10.742 1.00 59.69 83 MET A O 1
ATOM 693 N N . LEU A 1 84 ? -12.594 -10.063 12.258 1.00 59.50 84 LEU A N 1
ATOM 694 C CA . LEU A 1 84 ? -11.191 -10.439 12.420 1.00 59.50 84 LEU A CA 1
ATOM 695 C C . LEU A 1 84 ? -11.000 -11.823 13.070 1.00 59.50 84 LEU A C 1
ATOM 697 O O . LEU A 1 84 ? -10.048 -12.514 12.718 1.00 59.50 84 LEU A O 1
ATOM 701 N N . THR A 1 85 ? -11.880 -12.286 13.968 1.00 59.56 85 THR A N 1
ATOM 702 C CA . THR A 1 85 ? -11.743 -13.652 14.531 1.00 59.56 85 THR A CA 1
ATOM 703 C C . THR A 1 85 ? -12.517 -14.719 13.759 1.00 59.56 85 THR A C 1
ATOM 705 O O . THR A 1 85 ? -12.044 -15.855 13.716 1.00 59.56 85 THR A O 1
ATOM 708 N N . GLU A 1 86 ? -13.624 -14.377 13.087 1.00 59.03 86 GLU A N 1
ATOM 709 C CA . GLU A 1 86 ? -14.366 -15.325 12.235 1.00 59.03 86 GLU A CA 1
ATOM 710 C C . GLU A 1 86 ? -13.729 -15.513 10.848 1.00 59.03 86 GLU A C 1
ATOM 712 O O . GLU A 1 86 ? -13.609 -16.648 10.393 1.00 59.03 86 GLU A O 1
ATOM 717 N N . VAL A 1 87 ? -13.279 -14.441 10.182 1.00 58.56 87 VAL A N 1
ATOM 718 C CA . VAL A 1 87 ? -12.748 -14.515 8.804 1.00 58.56 87 VAL A CA 1
ATOM 719 C C . VAL A 1 87 ? -11.246 -14.814 8.781 1.00 58.56 87 VAL A C 1
ATOM 721 O O . VAL A 1 87 ? -10.789 -15.582 7.938 1.00 58.56 87 VAL A O 1
ATOM 724 N N . ILE A 1 88 ? -10.463 -14.245 9.707 1.00 58.72 88 ILE A N 1
ATOM 725 C CA . ILE A 1 88 ? -8.994 -14.426 9.757 1.00 58.72 88 ILE A CA 1
ATOM 726 C C . ILE A 1 88 ? -8.597 -15.580 10.704 1.00 58.72 88 ILE A C 1
ATOM 728 O O . ILE A 1 88 ? -7.445 -16.009 10.730 1.00 58.72 88 ILE A O 1
ATOM 732 N N . GLY A 1 89 ? -9.545 -16.139 11.471 1.00 55.88 89 GLY A N 1
ATOM 733 C CA . GLY A 1 89 ? -9.313 -17.315 12.320 1.00 55.88 89 GLY A CA 1
ATOM 734 C C . GLY A 1 89 ? -8.322 -17.078 13.464 1.00 55.88 89 GLY A C 1
ATOM 735 O O . GLY A 1 89 ? -7.688 -18.018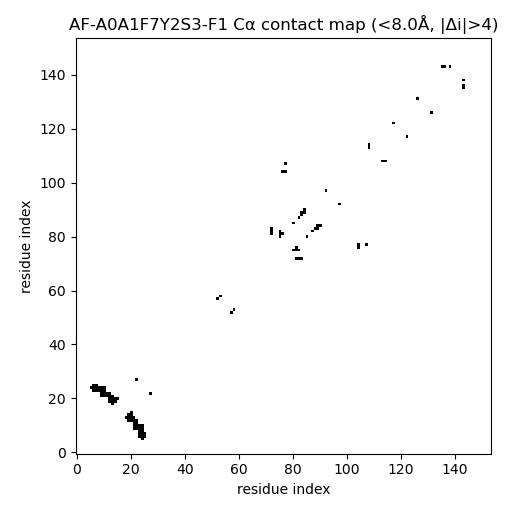 13.952 1.00 55.88 89 GLY A O 1
ATOM 736 N N . TRP A 1 90 ? -8.148 -15.825 13.890 1.00 62.31 90 TRP A N 1
ATOM 737 C CA . TRP A 1 90 ? -7.168 -15.426 14.899 1.00 62.31 90 TRP A CA 1
ATOM 738 C C . TRP A 1 90 ? -7.611 -15.857 16.307 1.00 62.31 90 TRP A C 1
ATOM 740 O O . TRP A 1 90 ? -8.121 -15.082 17.109 1.00 62.31 90 TRP A O 1
ATOM 750 N N . LYS A 1 91 ? -7.431 -17.149 16.599 1.00 58.41 91 LYS A N 1
ATOM 751 C CA . LYS A 1 91 ? -7.865 -17.798 17.847 1.00 58.41 91 LYS A CA 1
ATOM 752 C C . LYS A 1 91 ? -7.035 -17.380 19.071 1.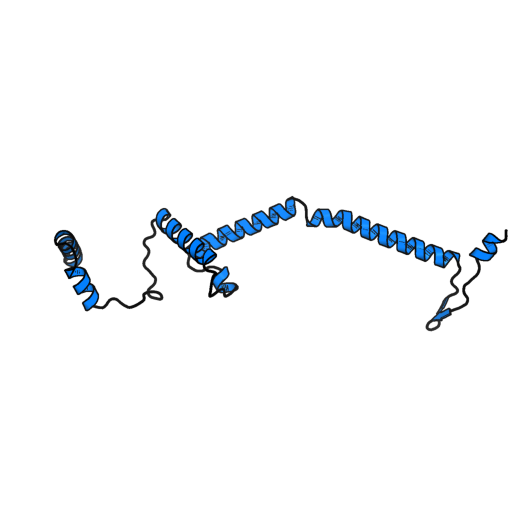00 58.41 91 LYS A C 1
ATOM 754 O O . LYS A 1 91 ? -7.509 -17.516 20.191 1.00 58.41 91 LYS A O 1
ATOM 759 N N . ASN A 1 92 ? -5.816 -16.873 18.855 1.00 61.47 92 ASN A N 1
ATOM 760 C CA . ASN A 1 92 ? -4.880 -16.435 19.895 1.00 61.47 92 ASN A CA 1
ATOM 761 C C . ASN A 1 92 ? -4.384 -15.017 19.596 1.00 61.47 92 ASN A C 1
ATOM 763 O O . ASN A 1 92 ? -3.324 -14.827 18.998 1.00 61.47 92 ASN A O 1
ATOM 767 N N . VAL A 1 93 ? -5.162 -14.018 20.002 1.00 66.19 93 VAL A N 1
ATOM 768 C CA . VAL A 1 93 ? -4.753 -12.614 19.910 1.00 66.19 93 VAL A CA 1
ATOM 769 C C . VAL A 1 93 ? -3.531 -12.386 20.822 1.00 66.19 93 VAL A C 1
ATOM 771 O O . VAL A 1 93 ? -3.548 -12.817 21.978 1.00 66.19 93 VAL A O 1
ATOM 774 N N . PRO A 1 94 ? -2.456 -11.723 20.350 1.00 70.88 94 PRO A N 1
ATOM 775 C CA . PRO A 1 94 ? -1.303 -11.387 21.182 1.00 70.88 94 PRO A CA 1
ATOM 776 C C . PRO A 1 94 ? -1.723 -10.595 22.425 1.00 70.88 94 PRO A C 1
ATOM 778 O O . PRO A 1 94 ? -2.548 -9.686 22.326 1.00 70.88 94 PRO A O 1
ATOM 781 N N . LYS A 1 95 ? -1.116 -10.894 23.584 1.00 68.81 95 LYS A N 1
ATOM 782 C CA . LYS A 1 95 ? -1.486 -10.312 24.892 1.00 68.81 95 LYS A CA 1
ATOM 783 C C . LYS A 1 95 ? -1.772 -8.796 24.873 1.00 68.81 95 LYS A C 1
ATOM 785 O O . LYS A 1 95 ? -2.804 -8.418 25.414 1.00 68.81 95 LYS A O 1
ATOM 790 N N . PRO A 1 96 ? -0.957 -7.930 24.231 1.00 74.75 96 PRO A N 1
ATOM 791 C CA . PRO A 1 96 ? -1.201 -6.484 24.247 1.00 74.75 96 PRO A CA 1
ATOM 792 C C . PRO A 1 96 ? -2.511 -6.082 23.558 1.00 74.75 96 PRO A C 1
ATOM 794 O O . PRO A 1 96 ? -3.209 -5.186 24.021 1.00 74.75 96 PRO A O 1
ATOM 797 N N . ILE A 1 97 ? -2.850 -6.761 22.459 1.00 71.94 97 ILE A N 1
ATOM 798 C CA . ILE A 1 97 ? -4.063 -6.490 21.682 1.00 71.94 97 ILE A CA 1
ATOM 799 C C . ILE A 1 97 ? -5.281 -7.042 22.427 1.00 71.94 97 ILE A C 1
ATOM 801 O O . ILE A 1 97 ? -6.301 -6.366 22.492 1.00 71.94 97 ILE A O 1
ATOM 805 N N . GLY A 1 98 ? -5.153 -8.221 23.049 1.00 70.62 98 GLY A N 1
ATOM 806 C CA . GLY A 1 98 ? -6.204 -8.800 23.891 1.00 70.62 98 GLY A CA 1
ATOM 807 C C . GLY A 1 98 ? -6.568 -7.883 25.059 1.00 70.62 98 GLY A C 1
ATOM 808 O O . GLY A 1 98 ? -7.729 -7.530 25.222 1.00 70.62 98 GLY A O 1
ATOM 809 N N . THR A 1 99 ? -5.565 -7.390 25.792 1.00 78.19 99 THR A N 1
ATOM 810 C CA . THR A 1 99 ? -5.774 -6.459 26.912 1.00 78.19 99 THR A CA 1
ATOM 811 C C . THR A 1 99 ? -6.427 -5.146 26.474 1.00 78.19 99 THR A C 1
ATOM 813 O O . THR A 1 99 ? -7.294 -4.637 27.180 1.00 78.19 99 THR A O 1
ATOM 816 N N . ALA A 1 100 ? -6.053 -4.600 25.313 1.00 76.50 100 ALA A N 1
ATOM 817 C CA . ALA A 1 100 ? -6.689 -3.397 24.775 1.00 76.50 100 ALA A CA 1
ATOM 818 C C . ALA A 1 100 ? -8.158 -3.641 24.387 1.00 76.50 100 ALA A C 1
ATOM 820 O O . ALA A 1 100 ? -9.011 -2.795 24.659 1.00 76.50 100 ALA A O 1
ATOM 821 N N . LEU A 1 101 ? -8.463 -4.801 23.796 1.00 67.88 101 LEU A N 1
ATOM 822 C CA . LEU A 1 101 ? -9.830 -5.195 23.449 1.00 67.88 101 LEU A CA 1
ATOM 823 C C . LEU A 1 101 ? -10.700 -5.377 24.699 1.00 67.88 101 LEU A C 1
ATOM 825 O O . LEU A 1 101 ? -11.823 -4.880 24.741 1.00 67.88 101 LEU A O 1
ATOM 829 N N . ASP A 1 102 ? -10.168 -6.046 25.723 1.00 73.06 102 ASP A N 1
ATOM 830 C CA . ASP A 1 102 ? -10.862 -6.290 26.989 1.00 73.06 102 ASP A CA 1
ATOM 831 C C . ASP A 1 102 ? -11.122 -4.981 27.746 1.00 73.06 102 ASP A C 1
ATOM 833 O O . ASP A 1 102 ? -12.229 -4.757 28.238 1.00 73.06 102 ASP A O 1
ATOM 837 N N . ALA A 1 103 ? -10.140 -4.073 27.777 1.00 78.62 103 ALA A N 1
ATOM 838 C CA . ALA A 1 103 ? -10.297 -2.741 28.361 1.00 78.62 103 ALA A CA 1
ATOM 839 C C . ALA A 1 103 ? -11.328 -1.894 27.596 1.00 78.62 103 ALA A C 1
ATOM 841 O O . ALA A 1 103 ? -12.151 -1.211 28.210 1.00 78.62 103 ALA A O 1
ATOM 842 N N . GLY A 1 104 ? -11.322 -1.972 26.262 1.00 73.81 104 GLY A N 1
ATOM 843 C CA . GLY A 1 104 ? -12.324 -1.331 25.414 1.00 73.81 104 GLY A CA 1
ATOM 844 C C . GLY A 1 104 ? -13.726 -1.876 25.677 1.00 73.81 104 GLY A C 1
ATOM 845 O O . GLY A 1 104 ? -14.659 -1.101 25.870 1.00 73.81 104 GLY A O 1
ATOM 846 N N . ARG A 1 105 ? -13.872 -3.201 25.777 1.00 67.94 105 ARG A N 1
ATOM 847 C CA . ARG A 1 105 ? -15.141 -3.859 26.108 1.00 67.94 105 ARG A CA 1
ATOM 848 C C . ARG A 1 105 ? -15.653 -3.437 27.480 1.00 67.94 105 ARG A C 1
ATOM 850 O O . ARG A 1 105 ? -16.819 -3.080 27.594 1.00 67.94 105 ARG A O 1
ATOM 857 N N . ALA A 1 106 ? -14.788 -3.425 28.493 1.00 72.75 106 ALA A N 1
ATOM 858 C CA . ALA A 1 106 ? -15.146 -2.983 29.838 1.00 72.75 106 ALA A CA 1
ATOM 859 C C . ALA A 1 106 ? -15.653 -1.533 29.837 1.00 72.75 106 ALA A C 1
ATOM 861 O O . ALA A 1 106 ? -16.672 -1.240 30.454 1.00 72.75 106 ALA A O 1
ATOM 862 N N . LYS A 1 107 ? -14.999 -0.639 29.083 1.00 73.56 107 LYS A N 1
ATOM 863 C CA . LYS A 1 107 ? -15.437 0.757 28.950 1.00 73.56 107 LYS A CA 1
ATOM 864 C C . LYS A 1 107 ? -16.709 0.937 28.130 1.00 73.56 107 LYS A C 1
ATOM 866 O O . LYS A 1 107 ? -17.488 1.838 28.416 1.00 73.56 107 LYS A O 1
ATOM 871 N N . LEU A 1 108 ? -16.945 0.087 27.139 1.00 65.88 108 LEU A N 1
ATOM 872 C CA . LEU A 1 108 ? -18.182 0.107 26.360 1.00 65.88 108 LEU A CA 1
ATOM 873 C C . LEU A 1 108 ? -19.373 -0.398 27.182 1.00 65.88 108 LEU A C 1
ATOM 875 O O . LEU A 1 108 ? -20.443 0.188 27.086 1.00 65.88 108 LEU A O 1
ATOM 879 N N . VAL A 1 109 ? -19.186 -1.416 28.028 1.00 67.25 109 VAL A N 1
ATOM 880 C CA . VAL A 1 109 ? -20.211 -1.889 28.980 1.00 67.25 109 VAL A CA 1
ATOM 881 C C . VAL A 1 109 ? -20.545 -0.804 30.012 1.00 67.25 109 VAL A C 1
ATOM 883 O O . VAL A 1 109 ? -21.717 -0.536 30.255 1.00 67.25 109 VAL A O 1
ATOM 886 N N . ASP A 1 110 ? -19.520 -0.132 30.543 1.00 70.25 110 ASP A N 1
ATOM 887 C CA . ASP A 1 110 ? -19.626 0.994 31.489 1.00 70.25 110 ASP A CA 1
ATOM 888 C C . ASP A 1 110 ? -20.436 2.173 30.905 1.00 70.25 110 ASP A C 1
ATOM 890 O O . ASP A 1 110 ? -21.266 2.766 31.586 1.00 70.25 110 ASP A O 1
ATOM 894 N N . VAL A 1 111 ? -20.250 2.485 29.615 1.00 70.69 111 VAL A N 1
ATOM 895 C CA . VAL A 1 111 ? -20.923 3.616 28.943 1.00 70.69 111 VAL A CA 1
ATOM 896 C C . VAL A 1 111 ? -22.305 3.253 28.389 1.00 70.69 111 VAL A C 1
ATOM 898 O O . VAL A 1 111 ? -23.195 4.101 28.377 1.00 70.69 111 VAL A O 1
ATOM 901 N N . LEU A 1 112 ? -22.501 2.021 27.910 1.00 63.81 112 LEU A N 1
ATOM 902 C CA . LEU A 1 112 ? -23.766 1.590 27.301 1.00 63.81 112 LEU A CA 1
ATOM 903 C C . LEU A 1 112 ? -24.792 1.096 28.329 1.00 63.81 112 LEU A C 1
ATOM 905 O O . LEU A 1 112 ? -25.951 0.918 27.966 1.00 63.81 112 LEU A O 1
ATOM 909 N N . GLY A 1 113 ? -24.400 0.870 29.589 1.00 58.94 113 GLY A N 1
ATOM 910 C CA . GLY A 1 113 ? -25.310 0.421 30.652 1.00 58.94 113 GLY A CA 1
ATOM 911 C C . GLY A 1 113 ? -25.930 -0.960 30.403 1.00 58.94 113 GLY A C 1
ATOM 912 O O . GLY A 1 113 ? -26.891 -1.335 31.067 1.00 58.94 113 GLY A O 1
ATOM 913 N N . VAL A 1 114 ? -25.398 -1.714 29.437 1.00 55.84 114 VAL A N 1
ATOM 914 C CA . VAL A 1 114 ? -25.884 -3.043 29.066 1.00 55.84 114 VAL A CA 1
ATOM 915 C C . VAL A 1 114 ? -25.309 -4.065 30.045 1.00 55.84 114 VAL A C 1
ATOM 917 O O . VAL A 1 114 ? -24.175 -4.520 29.906 1.00 55.84 114 VAL A O 1
ATOM 920 N N . THR A 1 115 ? -26.115 -4.429 31.037 1.00 54.34 115 THR A N 1
ATOM 921 C CA . THR A 1 115 ? -25.929 -5.556 31.967 1.00 54.34 115 THR A CA 1
ATOM 922 C C . THR A 1 115 ? -26.413 -6.887 31.374 1.00 54.34 115 THR A C 1
ATOM 924 O O . THR A 1 115 ? -26.878 -7.748 32.116 1.00 54.34 115 THR A O 1
ATOM 927 N N . ASP A 1 116 ? -26.375 -7.068 30.050 1.00 47.47 116 ASP A N 1
ATOM 928 C CA . ASP A 1 116 ? -26.959 -8.267 29.444 1.00 47.47 116 ASP A CA 1
ATOM 929 C C . ASP A 1 116 ? -26.108 -9.514 29.716 1.00 47.47 116 ASP A C 1
ATOM 931 O O . ASP A 1 116 ? -24.898 -9.574 29.470 1.00 47.47 116 ASP A O 1
ATOM 935 N N . GLU A 1 117 ? -26.804 -10.500 30.274 1.00 49.34 117 GLU A N 1
ATOM 936 C CA . GLU A 1 117 ? -26.323 -11.761 30.813 1.00 49.34 117 GLU A CA 1
ATOM 937 C C . GLU A 1 117 ? -25.439 -12.538 29.829 1.00 49.34 117 GLU A C 1
ATOM 939 O O . GLU A 1 117 ? -25.664 -12.582 28.616 1.00 49.34 117 GLU A O 1
ATOM 944 N N . ILE A 1 118 ? -24.422 -13.215 30.374 1.00 52.53 118 ILE A N 1
ATOM 945 C CA . ILE A 1 118 ? -23.543 -14.089 29.597 1.00 52.53 118 ILE A CA 1
ATOM 946 C C . ILE A 1 118 ? -24.406 -15.154 28.899 1.00 52.53 118 ILE A C 1
ATOM 948 O O . ILE A 1 118 ? -25.077 -15.925 29.590 1.00 52.53 118 ILE A O 1
ATOM 952 N N . PRO A 1 119 ? -24.370 -15.274 27.555 1.00 53.53 119 PRO A N 1
ATOM 953 C CA . PRO A 1 119 ? -25.125 -16.309 26.862 1.00 53.53 119 PRO A CA 1
ATOM 954 C C . PRO A 1 119 ? -24.729 -17.679 27.418 1.00 53.53 119 PRO A C 1
ATOM 956 O O . PRO A 1 119 ? -23.537 -17.964 27.566 1.00 53.53 119 PRO A O 1
ATOM 959 N N . GLN A 1 120 ? -25.717 -18.535 27.717 1.00 52.91 120 GLN A N 1
ATOM 960 C CA . GLN A 1 120 ? -25.522 -19.823 28.410 1.00 52.91 120 GLN A CA 1
ATOM 961 C C . GLN A 1 120 ? -24.469 -20.738 27.757 1.00 52.91 120 GLN A C 1
ATOM 963 O O . GLN A 1 120 ? -23.927 -21.623 28.411 1.00 52.91 120 GLN A O 1
ATOM 968 N N . SER A 1 121 ? -24.117 -20.493 26.492 1.00 54.16 121 SER A N 1
ATOM 969 C CA . SER A 1 121 ? -23.010 -21.132 25.775 1.00 54.16 121 SER A CA 1
ATOM 970 C C . SER A 1 121 ? -21.605 -20.820 26.322 1.00 54.16 121 SER A C 1
ATOM 972 O O . SER A 1 121 ? -20.644 -21.456 25.898 1.00 54.16 121 SER A O 1
ATOM 974 N N . LYS A 1 122 ? -21.451 -19.814 27.196 1.00 50.78 122 LYS A N 1
ATOM 975 C CA . LYS A 1 122 ? -20.170 -19.353 27.771 1.00 50.78 122 LYS A CA 1
ATOM 976 C C . LYS A 1 122 ? -20.131 -19.400 29.308 1.00 50.78 122 LYS A C 1
ATOM 978 O O . LYS A 1 122 ? -19.123 -19.007 29.889 1.00 50.78 122 LYS A O 1
ATOM 983 N N . ALA A 1 123 ? -21.191 -19.870 29.967 1.00 56.06 123 ALA A N 1
ATOM 984 C CA . ALA A 1 123 ? -21.213 -20.039 31.419 1.00 56.06 123 ALA A CA 1
ATOM 985 C C . ALA A 1 123 ? -20.398 -21.283 31.817 1.00 56.06 123 ALA A C 1
ATOM 987 O O . ALA A 1 123 ? -20.622 -22.367 31.282 1.00 56.06 123 ALA A O 1
ATOM 988 N N . GLY A 1 124 ? -19.441 -21.125 32.740 1.00 62.34 124 GLY A N 1
ATOM 989 C CA . GLY A 1 124 ? -18.508 -22.191 33.124 1.00 62.34 124 GLY A CA 1
ATOM 990 C C . GLY A 1 124 ? -19.197 -23.443 33.670 1.00 62.34 124 GLY A C 1
ATOM 991 O O . GLY A 1 124 ? -18.739 -24.547 33.388 1.00 62.34 124 GLY A O 1
ATOM 992 N N . GLN A 1 125 ? -20.302 -23.280 34.408 1.00 59.19 125 GLN A N 1
ATOM 993 C CA . GLN A 1 125 ? -21.166 -24.355 34.911 1.00 59.19 125 GLN A CA 1
ATOM 994 C C . GLN A 1 125 ? -22.592 -23.819 35.118 1.00 59.19 125 GLN A C 1
ATOM 996 O O . GLN A 1 125 ? -22.776 -22.634 35.398 1.00 59.19 125 GLN A O 1
ATOM 1001 N N . LYS A 1 126 ? -23.610 -24.683 34.990 1.00 65.12 126 LYS A N 1
ATOM 1002 C CA . LYS A 1 126 ? -24.986 -24.337 35.386 1.00 65.12 126 LYS A CA 1
ATOM 1003 C C . LYS A 1 126 ? -25.040 -24.189 36.915 1.00 65.12 126 LYS A C 1
ATOM 1005 O O . LYS A 1 126 ? -24.575 -25.112 37.587 1.00 65.12 126 LYS A O 1
ATOM 1010 N N . PRO A 1 127 ? -25.607 -23.100 37.467 1.00 69.75 127 PRO A N 1
ATOM 1011 C CA . PRO A 1 127 ? -25.777 -22.971 38.910 1.00 69.75 127 PRO A CA 1
ATOM 1012 C C . PRO A 1 127 ? -26.629 -24.135 39.430 1.00 69.75 127 PRO A C 1
ATOM 1014 O O . PRO A 1 127 ? -27.682 -24.449 38.867 1.00 69.75 127 PRO A O 1
ATOM 1017 N N . SER A 1 128 ? -26.138 -24.817 40.463 1.00 76.19 128 SER A N 1
ATOM 1018 C CA . SER A 1 128 ? -26.850 -25.915 41.115 1.00 76.19 128 SER A CA 1
ATOM 1019 C C . SER A 1 128 ? -27.649 -25.370 42.299 1.00 76.19 128 SER A C 1
ATOM 1021 O O . SER A 1 128 ? -27.346 -24.308 42.838 1.00 76.19 128 SER A O 1
ATOM 1023 N N . TYR A 1 129 ? -28.670 -26.101 42.749 1.00 74.44 129 TYR A N 1
ATOM 1024 C CA . TYR A 1 129 ? -29.455 -25.691 43.921 1.00 74.44 129 TYR A CA 1
ATOM 1025 C C . TYR A 1 129 ? -28.580 -25.477 45.170 1.00 74.44 129 TYR A C 1
ATOM 1027 O O . TYR A 1 129 ? -28.897 -24.655 46.019 1.00 74.44 129 TYR A O 1
ATOM 1035 N N . GLN A 1 130 ? -27.456 -26.193 45.263 1.00 73.94 130 GLN A N 1
ATOM 1036 C CA . GLN A 1 130 ? -26.518 -26.099 46.377 1.00 73.94 130 GLN A CA 1
ATOM 1037 C C . GLN A 1 130 ? -25.736 -24.784 46.342 1.00 73.94 130 GLN A C 1
ATOM 1039 O O . GLN A 1 130 ? -25.571 -24.174 47.393 1.00 73.94 130 GLN A O 1
ATOM 1044 N N . SER A 1 131 ? -25.315 -24.328 45.154 1.00 76.00 131 SER A N 1
ATOM 1045 C CA . SER A 1 131 ? -24.580 -23.064 45.016 1.00 76.00 131 SER A CA 1
ATOM 1046 C C . SER A 1 131 ? -25.475 -21.863 45.311 1.00 76.00 131 SER A C 1
ATOM 1048 O O . SER A 1 131 ? -25.079 -20.951 46.018 1.00 76.00 131 SER A O 1
ATOM 1050 N N . VAL A 1 132 ? -26.732 -21.891 44.859 1.00 78.81 132 VAL A N 1
ATOM 1051 C CA . VAL A 1 132 ? -27.673 -20.788 45.124 1.00 78.81 132 VAL A CA 1
ATOM 1052 C C . VAL A 1 132 ? -27.998 -20.675 46.618 1.00 78.81 132 VAL A C 1
ATOM 1054 O O . VAL A 1 132 ? -28.091 -19.573 47.153 1.00 78.81 132 VAL A O 1
ATOM 1057 N N . VAL A 1 133 ? -28.137 -21.806 47.318 1.00 81.81 133 VAL A N 1
ATOM 1058 C CA . VAL A 1 133 ? -28.414 -21.810 48.763 1.00 81.81 133 VAL A CA 1
ATOM 1059 C C . VAL A 1 133 ? -27.196 -21.366 49.574 1.00 81.81 133 VAL A C 1
ATOM 1061 O O . VAL A 1 133 ? -27.370 -20.620 50.538 1.00 81.81 133 VAL A O 1
ATOM 1064 N N . SER A 1 134 ? -25.978 -21.778 49.202 1.00 80.69 134 SER A N 1
ATOM 1065 C CA . SER A 1 134 ? -24.764 -21.303 49.882 1.00 80.69 134 SER A CA 1
ATOM 1066 C C . SER A 1 134 ? -24.571 -19.803 49.710 1.00 80.69 134 SER A C 1
ATOM 1068 O O . SER A 1 134 ? -24.245 -19.112 50.674 1.00 80.69 134 SER A O 1
ATOM 1070 N N . ASP A 1 135 ? -24.836 -19.297 48.507 1.00 81.75 135 ASP A N 1
ATOM 1071 C CA . ASP A 1 135 ? -24.674 -17.881 48.198 1.00 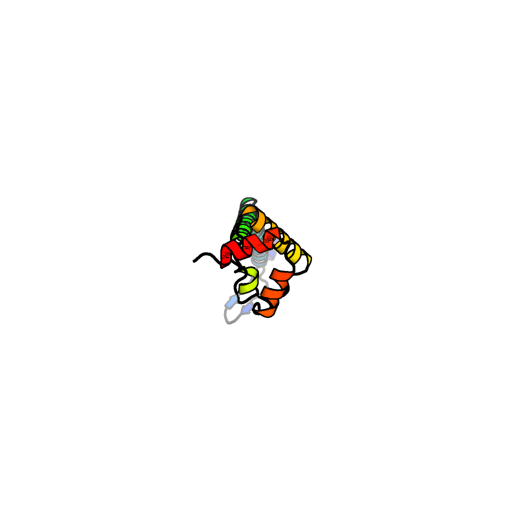81.75 135 ASP A CA 1
ATOM 1072 C C . ASP A 1 135 ? -25.703 -17.054 48.977 1.00 81.75 135 ASP A C 1
ATOM 1074 O O . ASP A 1 135 ? -25.342 -16.058 49.601 1.00 81.75 135 ASP A O 1
ATOM 1078 N N . PHE A 1 136 ? -26.951 -17.526 49.071 1.00 83.44 136 PHE A N 1
ATOM 1079 C CA . PHE A 1 136 ? -27.985 -16.886 49.887 1.00 83.44 136 PHE A CA 1
ATOM 1080 C C . PHE A 1 136 ? -27.635 -16.844 51.382 1.00 83.44 136 PHE A C 1
ATOM 1082 O O . PHE A 1 136 ? -27.845 -15.828 52.038 1.00 83.44 136 PHE A O 1
ATOM 1089 N N . GLN A 1 137 ? -27.083 -17.929 51.931 1.00 82.62 137 GLN A N 1
ATOM 1090 C CA . GLN A 1 137 ? -26.672 -17.984 53.341 1.00 82.62 137 GLN A CA 1
ATOM 1091 C C . GLN A 1 137 ? -25.481 -17.074 53.661 1.00 82.62 137 GLN A C 1
ATOM 1093 O O . GLN A 1 137 ? -25.281 -16.725 54.822 1.00 82.62 137 GLN A O 1
ATOM 1098 N N . SER A 1 138 ? -24.691 -16.707 52.650 1.00 86.38 138 SER A N 1
ATOM 1099 C CA . SER A 1 138 ? -23.540 -15.816 52.806 1.00 86.38 138 SER A CA 1
ATOM 1100 C C . SER A 1 138 ? -23.894 -14.323 52.778 1.00 86.38 138 SER A C 1
ATOM 1102 O O . SER A 1 138 ? -23.028 -13.493 53.054 1.00 86.38 138 SER A O 1
ATOM 1104 N N . LEU A 1 139 ? -25.146 -13.975 52.457 1.00 86.50 139 LEU A N 1
ATOM 1105 C CA . LEU A 1 139 ? -25.608 -12.589 52.393 1.00 86.50 139 LEU A CA 1
ATOM 1106 C C . LEU A 1 139 ? -25.808 -11.968 53.780 1.00 86.50 139 LEU A C 1
ATOM 1108 O O . LEU A 1 139 ? -26.045 -12.653 54.777 1.00 86.50 139 LEU A O 1
ATOM 1112 N N . SER A 1 140 ? -25.749 -10.635 53.818 1.00 86.06 140 SER A N 1
ATOM 1113 C CA . SER A 1 140 ? -26.145 -9.851 54.986 1.00 86.06 140 SER A CA 1
ATOM 1114 C C . SER A 1 140 ? -27.637 -10.077 55.299 1.00 86.06 140 SER A C 1
ATOM 1116 O O . SER A 1 140 ? -28.419 -10.389 54.390 1.00 86.06 140 SER A O 1
ATOM 1118 N N . PRO A 1 141 ? -28.068 -9.957 56.567 1.00 82.56 141 PRO A N 1
ATOM 1119 C CA . PRO A 1 141 ? -29.469 -10.163 56.924 1.00 82.56 141 PRO A CA 1
ATOM 1120 C C . PRO A 1 141 ? -30.407 -9.227 56.145 1.00 82.56 141 PRO A C 1
ATOM 1122 O O . PRO A 1 141 ? -31.465 -9.675 55.701 1.00 82.56 141 PRO A O 1
ATOM 1125 N N . GLU A 1 142 ? -29.985 -7.990 55.876 1.00 84.75 142 GLU A N 1
ATOM 1126 C CA . GLU A 1 142 ? -30.738 -6.999 55.103 1.00 84.75 142 GLU A CA 1
ATOM 1127 C C . GLU A 1 142 ? -30.946 -7.426 53.639 1.00 84.75 142 GLU A C 1
ATOM 1129 O O . GLU A 1 142 ? -32.066 -7.369 53.122 1.00 84.75 142 GLU A O 1
ATOM 1134 N N . ASP A 1 143 ? -29.892 -7.915 52.981 1.00 83.38 143 ASP A N 1
ATOM 1135 C CA . ASP A 1 14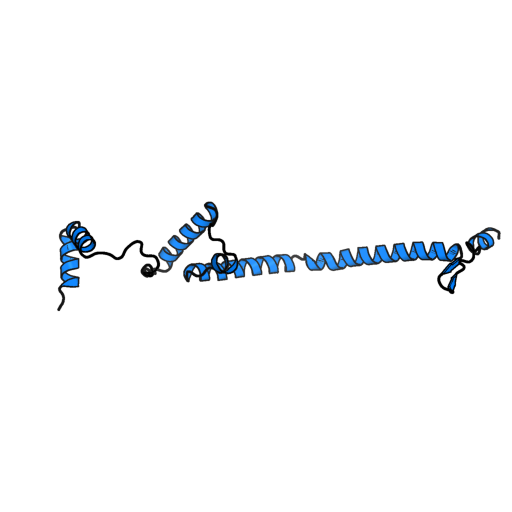3 ? -29.963 -8.374 51.588 1.00 83.38 143 ASP A CA 1
ATOM 1136 C C . ASP A 1 143 ? -30.739 -9.695 51.474 1.00 83.38 143 ASP A C 1
ATOM 1138 O O . ASP A 1 143 ? -31.478 -9.919 50.510 1.00 83.38 143 ASP A O 1
ATOM 1142 N N . SER A 1 144 ? -30.631 -10.563 52.485 1.00 81.88 144 SER A N 1
ATOM 1143 C CA . SER A 1 144 ? -31.364 -11.832 52.534 1.00 81.88 144 SER A CA 1
ATOM 1144 C C . SER A 1 144 ? -32.880 -11.621 52.602 1.00 81.88 144 SER A C 1
ATOM 1146 O O . SER A 1 144 ? -33.643 -12.357 51.968 1.00 81.88 144 SER A O 1
ATOM 1148 N N . ASP A 1 145 ? -33.330 -10.592 53.322 1.00 82.94 145 ASP A N 1
ATOM 1149 C CA . ASP A 1 145 ? -34.746 -10.256 53.441 1.00 82.94 145 ASP A CA 1
ATOM 1150 C C . ASP A 1 145 ? -35.275 -9.585 52.173 1.00 82.94 145 ASP A C 1
ATOM 1152 O O . ASP A 1 145 ? -36.401 -9.870 51.755 1.00 82.94 145 ASP A O 1
ATOM 1156 N N . MET A 1 146 ? -34.444 -8.796 51.489 1.00 83.44 146 MET A N 1
ATOM 1157 C CA . MET A 1 146 ? -34.771 -8.267 50.166 1.00 83.44 146 MET A CA 1
ATOM 1158 C C . MET A 1 146 ? -34.969 -9.398 49.149 1.00 83.44 146 MET A C 1
ATOM 1160 O O . MET A 1 146 ? -35.984 -9.431 48.449 1.00 83.44 146 MET A O 1
ATOM 1164 N N . VAL A 1 147 ? -34.069 -10.382 49.120 1.00 84.19 147 VAL A N 1
ATOM 1165 C CA . VAL A 1 147 ? -34.183 -11.538 48.219 1.00 84.19 147 VAL A CA 1
ATOM 1166 C C . VAL A 1 147 ? -35.406 -12.401 48.561 1.00 84.19 147 VAL A C 1
ATOM 1168 O O . VAL A 1 147 ? -36.141 -12.790 47.653 1.00 84.19 147 VAL A O 1
ATOM 1171 N N . LYS A 1 148 ? -35.712 -12.637 49.848 1.00 82.88 148 LYS A N 1
ATOM 1172 C CA . LYS A 1 148 ? -36.975 -13.292 50.253 1.00 82.88 148 LYS A CA 1
ATOM 1173 C C . LYS A 1 148 ? -38.193 -12.504 49.785 1.00 82.88 148 LYS A C 1
ATOM 1175 O O . LYS A 1 148 ? -39.136 -13.102 49.282 1.00 82.88 148 LYS A O 1
ATOM 1180 N N . SER A 1 149 ? -38.185 -11.181 49.940 1.00 84.62 149 SER A N 1
ATOM 1181 C CA . SER A 1 149 ? -39.308 -10.327 49.536 1.00 84.62 149 SER A CA 1
ATOM 1182 C C . SER A 1 149 ? -39.548 -10.332 48.027 1.00 84.62 149 SER A C 1
ATOM 1184 O O . SER A 1 149 ? -40.670 -10.095 47.591 1.00 84.62 149 SER A O 1
ATOM 1186 N N . PHE A 1 150 ? -38.513 -10.620 47.239 1.00 84.38 150 PHE A N 1
ATOM 1187 C CA . PHE A 1 150 ? -38.604 -10.737 45.790 1.00 84.38 150 PHE A CA 1
ATOM 1188 C C . PHE A 1 150 ? -39.095 -12.126 45.357 1.00 84.38 150 PHE A C 1
ATOM 1190 O O . PHE A 1 150 ? -39.949 -12.233 44.485 1.00 84.38 150 PHE A O 1
ATOM 1197 N N . ILE A 1 151 ? -38.591 -13.194 45.986 1.00 82.56 151 ILE A N 1
ATOM 1198 C CA . ILE A 1 151 ? -38.941 -14.582 45.635 1.00 82.56 151 ILE A CA 1
ATOM 1199 C C . ILE A 1 151 ? -40.318 -14.987 46.182 1.00 82.56 151 ILE A C 1
ATOM 1201 O O . ILE A 1 151 ? -41.027 -15.760 45.545 1.00 82.56 151 ILE A O 1
ATOM 1205 N N . CYS A 1 152 ? -40.704 -14.486 47.356 1.00 81.25 152 CYS A N 1
ATOM 1206 C CA . CYS A 1 152 ? -41.928 -14.883 48.057 1.00 81.25 152 CYS A CA 1
ATOM 1207 C C . CYS A 1 152 ? -43.134 -13.970 47.766 1.00 81.25 152 CYS A C 1
ATOM 1209 O O . CYS A 1 152 ? -44.082 -13.952 48.554 1.00 81.25 152 CYS A O 1
ATOM 1211 N N . GLN A 1 153 ? -43.113 -13.201 46.673 1.00 76.56 153 GLN A N 1
ATOM 1212 C CA . GLN A 1 153 ? -44.322 -12.535 46.176 1.00 76.56 153 GLN A CA 1
ATOM 1213 C C . GLN A 1 153 ? -45.269 -13.576 45.548 1.00 76.56 153 GLN A C 1
ATOM 1215 O O . GLN A 1 153 ? -44.779 -14.478 44.866 1.00 76.56 153 GLN A O 1
ATOM 1220 N N . PRO A 1 154 ? -46.590 -13.504 45.821 1.00 61.84 154 PRO A N 1
ATOM 1221 C CA . PRO A 1 154 ? -47.568 -14.457 45.295 1.00 61.84 154 PRO A CA 1
ATOM 1222 C C . PRO A 1 154 ? -47.737 -14.370 43.775 1.00 61.84 154 PRO A C 1
ATOM 1224 O O . PRO A 1 154 ? -47.656 -13.246 43.227 1.00 61.84 154 PRO A O 1
#

Secondary structure (DSSP, 8-state):
-HHHHHHT-B---EEETTEEE--BHHHHHHHHHHHHHHHHHHHHHHHHHHHHHT-HHHHHHHHHHHHHHHHHHHHHHHTT--HHHHTS---S--HHHHHHHHHHHHHHHHHH---PPPPGGG-SSPPPHHHHHHHHHTS-HHHHHHHHHHHT--

Foldseek 3Di:
DVVVVQQQDWPDWDADPNDTDTDGNVNVVVVVVVVVVVVVVVVVVCVVVVCVCPPPVNVVVVVVVVVVLVVVQLVCLVVVHGCCCVVVVCPDDPPVVVVVSVVSNVVCCVVVVDPDDDPPVPDPDDDDPVNVVVVLVPDDPVVNVVVCVVVVDD